Protein AF-A0A9C9W6S8-F1 (afdb_monomer_lite)

Structure (mmCIF, N/CA/C/O backbone):
data_AF-A0A9C9W6S8-F1
#
_entry.id   AF-A0A9C9W6S8-F1
#
loop_
_atom_site.group_PDB
_atom_site.id
_atom_site.type_symbol
_atom_site.label_atom_id
_atom_site.label_alt_id
_atom_site.label_comp_id
_atom_site.label_asym_id
_atom_site.label_entity_id
_atom_site.label_seq_id
_atom_site.pdbx_PDB_ins_code
_atom_site.Cartn_x
_atom_site.Cartn_y
_atom_site.Cartn_z
_atom_site.occupancy
_atom_site.B_iso_or_equiv
_atom_site.auth_seq_id
_atom_site.auth_comp_id
_atom_site.auth_asym_id
_atom_site.auth_atom_id
_atom_site.pdbx_PDB_model_num
ATOM 1 N N . ILE A 1 1 ? -11.203 -6.023 16.050 1.00 83.88 1 ILE A N 1
ATOM 2 C CA . ILE A 1 1 ? -10.697 -5.557 14.745 1.00 83.88 1 ILE A CA 1
ATOM 3 C C . ILE A 1 1 ? -11.911 -5.307 13.870 1.00 83.88 1 ILE A C 1
ATOM 5 O O . ILE A 1 1 ? -12.628 -6.257 13.581 1.00 83.88 1 ILE A O 1
ATOM 9 N N . THR A 1 2 ? -12.188 -4.051 13.548 1.00 97.88 2 THR A N 1
ATOM 10 C CA . THR A 1 2 ? -13.262 -3.635 12.641 1.00 97.88 2 THR A CA 1
ATOM 11 C C . THR A 1 2 ? -12.765 -3.610 11.195 1.00 97.88 2 THR A C 1
ATOM 13 O O . THR A 1 2 ? -11.559 -3.569 10.936 1.00 97.88 2 THR A O 1
ATOM 16 N N . ASP A 1 3 ? -13.686 -3.579 10.235 1.00 98.12 3 ASP A N 1
ATOM 17 C CA . ASP A 1 3 ? -13.330 -3.425 8.819 1.00 98.12 3 ASP A CA 1
ATOM 18 C C . ASP A 1 3 ? -12.605 -2.105 8.540 1.00 98.12 3 ASP A C 1
ATOM 20 O O . ASP A 1 3 ? -11.739 -2.035 7.669 1.00 98.12 3 ASP A O 1
ATOM 24 N N . GLU A 1 4 ? -12.923 -1.056 9.296 1.00 97.81 4 GLU A N 1
ATOM 25 C CA . GLU A 1 4 ? -12.229 0.227 9.213 1.00 97.81 4 GLU A CA 1
ATOM 26 C C . GLU A 1 4 ? -10.768 0.099 9.661 1.00 97.81 4 GLU A C 1
ATOM 28 O O . GLU A 1 4 ? -9.860 0.587 8.983 1.00 97.81 4 GLU A O 1
ATOM 33 N N . GLU A 1 5 ? -10.517 -0.623 10.755 1.00 97.50 5 GLU A N 1
ATOM 34 C CA . GLU A 1 5 ? -9.159 -0.912 11.215 1.00 97.50 5 GLU A CA 1
ATOM 35 C C . GLU A 1 5 ? -8.384 -1.737 10.180 1.00 97.50 5 GLU A C 1
ATOM 37 O O . GLU A 1 5 ? -7.224 -1.427 9.892 1.00 97.50 5 GLU A O 1
ATOM 42 N N . LEU A 1 6 ? -9.027 -2.738 9.565 1.00 97.94 6 LEU A N 1
ATOM 43 C CA . LEU A 1 6 ? -8.425 -3.527 8.487 1.00 97.94 6 LEU A CA 1
ATOM 44 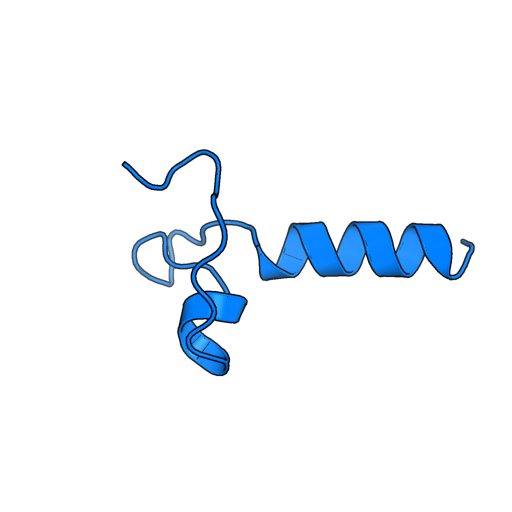C C . LEU A 1 6 ? -8.063 -2.654 7.286 1.00 97.94 6 LEU A C 1
ATOM 46 O O . LEU A 1 6 ? -6.926 -2.707 6.813 1.00 97.94 6 LEU A O 1
ATOM 50 N N . ARG A 1 7 ? -8.992 -1.813 6.816 1.00 97.06 7 ARG A N 1
ATOM 51 C CA . ARG A 1 7 ? -8.761 -0.887 5.695 1.00 97.06 7 ARG A CA 1
ATOM 52 C C . ARG A 1 7 ? -7.605 0.058 5.985 1.00 97.06 7 ARG A C 1
ATOM 54 O O . ARG A 1 7 ? -6.701 0.186 5.164 1.00 97.06 7 ARG A O 1
ATOM 61 N N . ARG A 1 8 ? -7.565 0.634 7.188 1.00 96.25 8 ARG A N 1
ATOM 62 C CA . ARG A 1 8 ? -6.478 1.522 7.613 1.00 96.25 8 ARG A CA 1
ATOM 63 C C . ARG A 1 8 ? -5.120 0.820 7.602 1.00 96.25 8 ARG A C 1
ATOM 65 O O . ARG A 1 8 ? -4.118 1.428 7.227 1.00 96.25 8 ARG A O 1
ATOM 72 N N . VAL A 1 9 ? -5.052 -0.441 8.028 1.00 96.38 9 VAL A N 1
ATOM 73 C CA . VAL A 1 9 ? -3.804 -1.218 7.987 1.00 96.38 9 VAL A CA 1
ATOM 74 C C . VAL A 1 9 ? -3.409 -1.536 6.545 1.00 96.38 9 VAL A C 1
ATOM 76 O O . VAL A 1 9 ? -2.246 -1.337 6.194 1.00 96.38 9 VAL A O 1
ATOM 79 N N . MET A 1 10 ? -4.352 -1.969 5.704 1.00 95.88 10 MET A N 1
ATOM 80 C CA . MET A 1 10 ? -4.097 -2.262 4.288 1.00 95.88 10 MET A CA 1
ATOM 81 C C . MET A 1 10 ? -3.563 -1.038 3.542 1.00 95.88 10 MET A C 1
ATOM 83 O O . MET A 1 10 ? -2.516 -1.132 2.899 1.00 95.88 10 MET A O 1
ATOM 87 N N . ASP A 1 11 ? -4.198 0.123 3.705 1.00 94.31 11 ASP A N 1
ATOM 88 C CA . ASP A 1 11 ? -3.749 1.372 3.084 1.00 94.31 11 ASP A CA 1
ATOM 89 C C . ASP A 1 11 ? -2.322 1.726 3.498 1.00 94.31 11 ASP A C 1
ATOM 91 O O . ASP A 1 11 ? -1.485 2.072 2.662 1.00 94.31 11 ASP A O 1
ATOM 95 N N . ARG A 1 12 ? -1.995 1.585 4.786 1.00 93.75 12 ARG A N 1
ATOM 96 C CA . ARG A 1 12 ? -0.637 1.847 5.275 1.00 93.75 12 ARG A CA 1
ATOM 97 C C . ARG A 1 12 ? 0.368 0.842 4.727 1.00 93.75 12 ARG A C 1
ATOM 99 O O . ARG A 1 12 ? 1.472 1.239 4.374 1.00 93.75 12 ARG A O 1
ATOM 106 N N . LEU A 1 13 ? 0.029 -0.445 4.665 1.00 94.69 13 LEU A N 1
ATOM 107 C CA . LEU A 1 13 ? 0.940 -1.486 4.182 1.00 94.69 13 LEU A CA 1
ATOM 108 C C . LEU A 1 13 ? 1.248 -1.347 2.689 1.00 94.69 13 LEU A C 1
ATOM 110 O O . LEU A 1 13 ? 2.403 -1.561 2.298 1.00 94.69 13 LEU A O 1
ATOM 114 N N . ASN A 1 14 ? 0.240 -0.976 1.898 1.00 94.94 14 ASN A N 1
ATOM 115 C CA . ASN A 1 14 ? 0.313 -0.880 0.442 1.00 94.94 14 ASN A CA 1
ATOM 116 C C . AS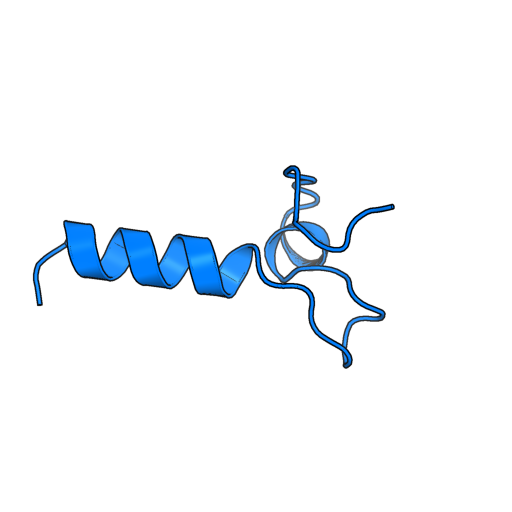N A 1 14 ? 0.910 0.444 -0.052 1.00 94.94 14 ASN A C 1
ATOM 118 O O . ASN A 1 14 ? 1.486 0.472 -1.137 1.00 94.94 14 ASN A O 1
ATOM 122 N N . ASN A 1 15 ? 0.861 1.503 0.764 1.00 93.88 15 ASN A N 1
ATOM 123 C CA . ASN A 1 15 ? 1.477 2.804 0.472 1.00 93.88 15 ASN A CA 1
ATOM 124 C C . ASN A 1 15 ? 2.802 3.036 1.219 1.00 93.88 15 ASN A C 1
ATOM 126 O O . ASN A 1 15 ? 3.323 4.148 1.239 1.00 93.88 15 ASN A O 1
ATOM 130 N N . ARG A 1 16 ? 3.379 2.005 1.852 1.00 93.44 16 ARG A N 1
ATOM 131 C CA . ARG A 1 16 ? 4.668 2.130 2.550 1.00 93.44 16 ARG A CA 1
ATOM 132 C C . ARG A 1 16 ? 5.844 1.826 1.616 1.00 93.44 16 ARG A C 1
ATOM 134 O O . ARG A 1 16 ? 5.924 0.692 1.135 1.00 93.44 16 ARG A O 1
ATOM 141 N N . PRO A 1 17 ? 6.808 2.752 1.460 1.00 94.00 17 PRO A N 1
ATOM 142 C CA . PRO A 1 17 ? 8.074 2.49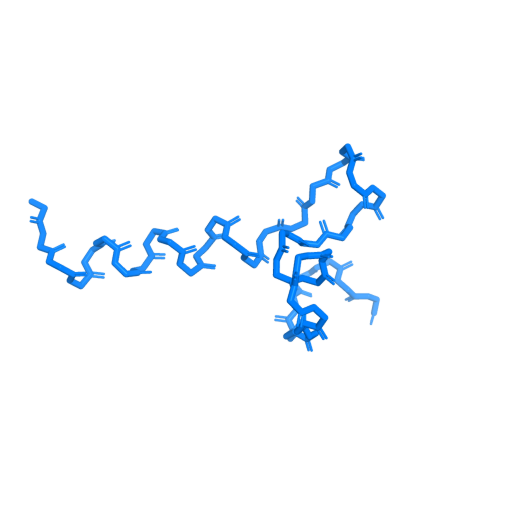9 0.773 1.00 94.00 17 PRO A CA 1
ATOM 143 C C . PRO A 1 17 ? 8.795 1.254 1.307 1.00 94.00 17 PRO A C 1
ATOM 145 O O . PRO A 1 17 ? 8.923 1.062 2.526 1.00 94.00 17 PRO A O 1
ATOM 148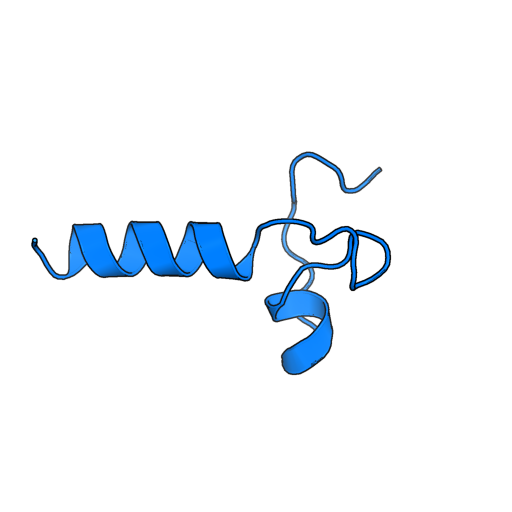 N N . ARG A 1 18 ? 9.267 0.386 0.403 1.00 93.81 18 ARG A N 1
ATOM 149 C CA . ARG A 1 18 ? 10.002 -0.841 0.751 1.00 93.81 18 ARG A CA 1
ATOM 150 C C . ARG A 1 18 ? 11.432 -0.783 0.221 1.00 93.81 18 ARG A C 1
ATOM 152 O O . ARG A 1 18 ? 11.652 -0.647 -0.977 1.00 93.81 18 ARG A O 1
ATOM 159 N N . LYS A 1 19 ? 12.419 -0.989 1.103 1.00 93.06 19 LYS A N 1
ATOM 160 C CA . LYS A 1 19 ? 13.847 -1.035 0.731 1.00 93.06 19 LYS A CA 1
ATOM 161 C C . LYS A 1 19 ? 14.134 -2.084 -0.354 1.00 93.06 19 LYS A C 1
ATOM 163 O O . LYS A 1 19 ? 14.908 -1.815 -1.262 1.00 93.06 19 LYS A O 1
ATOM 168 N N . CYS A 1 20 ? 13.475 -3.243 -0.293 1.00 95.31 20 CYS A N 1
ATOM 169 C CA . CYS A 1 20 ? 13.615 -4.302 -1.298 1.00 95.31 20 CYS A CA 1
ATOM 170 C C . CYS A 1 20 ? 13.031 -3.947 -2.677 1.00 95.31 20 CYS A C 1
ATOM 172 O O . CYS A 1 20 ? 13.361 -4.616 -3.647 1.00 95.31 20 CYS A O 1
ATOM 174 N N . LEU A 1 21 ? 12.199 -2.904 -2.773 1.00 91.25 21 LEU A N 1
ATOM 175 C CA . LEU A 1 21 ? 11.590 -2.423 -4.018 1.00 91.25 21 LEU A CA 1
ATOM 176 C C . LEU A 1 21 ? 12.215 -1.096 -4.486 1.00 91.25 21 LEU A C 1
ATOM 178 O O . LEU A 1 21 ? 11.573 -0.330 -5.200 1.00 91.25 21 LEU A O 1
ATOM 182 N N . GLY A 1 22 ? 13.432 -0.765 -4.036 1.00 92.19 22 GLY A N 1
ATOM 183 C CA . GLY A 1 22 ? 14.073 0.514 -4.371 1.00 92.19 22 GLY A CA 1
ATOM 184 C C . GLY A 1 22 ? 13.311 1.727 -3.828 1.00 92.19 22 GLY A C 1
ATOM 185 O O . GLY A 1 22 ? 13.234 2.749 -4.493 1.00 92.19 22 GLY A O 1
ATOM 186 N N . MET A 1 23 ? 12.704 1.587 -2.645 1.00 91.62 23 MET A N 1
ATOM 187 C CA . MET A 1 23 ? 11.806 2.565 -2.011 1.00 91.62 23 MET A CA 1
ATOM 188 C C . MET A 1 23 ? 10.469 2.803 -2.721 1.00 91.62 23 MET A C 1
ATOM 190 O O . MET A 1 23 ? 9.684 3.623 -2.252 1.00 91.62 23 MET A O 1
ATOM 194 N N . LYS A 1 24 ? 10.128 2.013 -3.744 1.00 92.31 24 LYS A N 1
ATOM 195 C CA . LYS A 1 24 ? 8.759 1.981 -4.267 1.00 92.31 24 LYS A CA 1
ATOM 196 C C . LYS A 1 24 ? 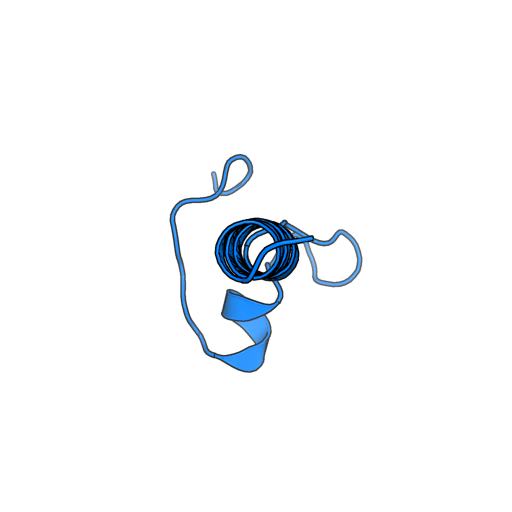7.793 1.324 -3.276 1.00 92.31 24 LYS A C 1
ATOM 198 O O . LYS A 1 24 ? 8.185 0.499 -2.438 1.00 92.31 24 LYS A O 1
ATOM 203 N N . THR A 1 25 ? 6.521 1.692 -3.356 1.00 95.12 25 THR A N 1
ATOM 204 C CA . THR A 1 25 ? 5.428 1.062 -2.610 1.00 95.12 25 THR A CA 1
ATOM 205 C C . THR A 1 25 ? 4.887 -0.160 -3.359 1.00 95.12 25 THR A C 1
ATOM 207 O O . THR A 1 25 ? 5.023 -0.244 -4.582 1.00 95.12 25 THR A O 1
ATOM 210 N N . PRO A 1 26 ? 4.240 -1.113 -2.662 1.00 96.06 26 PRO A N 1
ATOM 211 C CA . PRO A 1 26 ? 3.501 -2.184 -3.327 1.00 96.06 26 PRO A CA 1
ATOM 212 C C . PRO A 1 26 ? 2.508 -1.669 -4.381 1.00 96.06 26 PRO A C 1
ATOM 214 O O . PRO A 1 26 ? 2.475 -2.204 -5.484 1.00 96.06 26 PRO A O 1
ATOM 217 N N . ASN A 1 27 ? 1.765 -0.597 -4.088 1.00 95.75 27 ASN A N 1
ATOM 218 C CA . ASN A 1 27 ? 0.810 -0.011 -5.031 1.00 95.75 27 ASN A CA 1
ATOM 219 C C . ASN A 1 27 ? 1.469 0.530 -6.311 1.00 95.75 27 ASN A C 1
ATOM 221 O O . ASN A 1 27 ? 0.943 0.312 -7.403 1.00 95.75 27 ASN A O 1
ATOM 225 N N . GLN A 1 28 ? 2.645 1.152 -6.200 1.00 94.44 28 GLN A N 1
ATOM 226 C CA . GLN A 1 28 ? 3.412 1.614 -7.362 1.00 94.44 28 GLN A CA 1
ATOM 227 C C . GLN A 1 28 ? 3.898 0.445 -8.227 1.00 94.44 28 GLN A C 1
ATOM 229 O O . GLN A 1 28 ? 3.890 0.543 -9.450 1.00 94.44 28 GLN A O 1
ATOM 234 N N . VAL A 1 29 ? 4.324 -0.666 -7.613 1.00 95.38 29 VAL A N 1
ATOM 235 C CA . VAL A 1 29 ? 4.875 -1.819 -8.348 1.00 95.38 29 VAL A CA 1
ATOM 236 C C . VAL A 1 29 ? 3.784 -2.679 -8.985 1.00 95.38 29 VAL A C 1
ATOM 238 O O . VAL A 1 29 ? 3.929 -3.074 -10.137 1.00 95.38 29 VAL A O 1
ATOM 241 N N . PHE A 1 30 ? 2.707 -2.981 -8.257 1.00 95.44 30 PHE A N 1
ATOM 242 C CA . PHE A 1 30 ? 1.672 -3.906 -8.732 1.00 95.44 30 PHE A CA 1
ATOM 243 C C . PHE A 1 30 ? 0.564 -3.226 -9.534 1.00 95.44 30 PHE A C 1
ATOM 245 O O . PHE A 1 30 ? -0.015 -3.859 -10.412 1.00 95.44 30 PHE A O 1
ATOM 252 N N . PHE A 1 31 ? 0.267 -1.957 -9.242 1.00 95.12 31 PHE A N 1
ATOM 253 C CA . PHE A 1 31 ? -0.892 -1.260 -9.807 1.00 95.12 31 PHE A CA 1
ATOM 254 C C . PHE A 1 31 ? -0.538 0.058 -10.507 1.00 95.12 31 PHE A C 1
ATOM 256 O O . PHE A 1 31 ? -1.430 0.706 -11.046 1.00 95.12 31 PHE A O 1
ATOM 263 N N . GLY A 1 32 ? 0.734 0.480 -10.501 1.00 93.50 32 GLY A N 1
ATOM 264 C CA . GLY A 1 32 ? 1.159 1.752 -11.099 1.00 93.50 32 GLY A CA 1
ATOM 265 C C . GLY A 1 32 ? 0.550 2.991 -10.431 1.00 93.50 32 GLY A C 1
ATOM 266 O O . GLY A 1 32 ? 0.579 4.074 -11.007 1.00 93.50 32 GLY A O 1
ATOM 267 N N . ILE A 1 33 ? -0.020 2.841 -9.232 1.00 93.12 33 ILE A N 1
ATOM 268 C CA . ILE A 1 33 ? -0.620 3.939 -8.470 1.00 93.12 33 ILE A CA 1
ATOM 269 C C . ILE A 1 33 ? 0.513 4.694 -7.7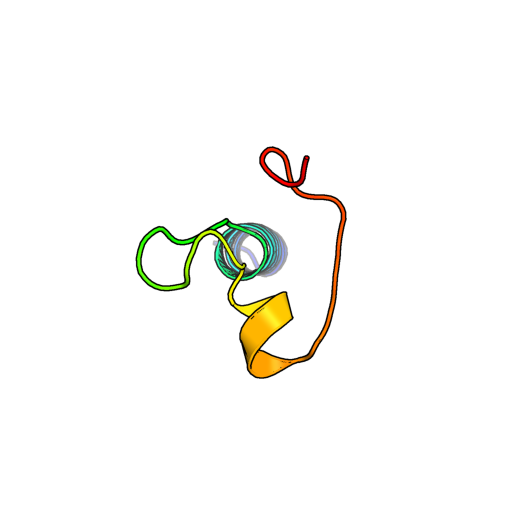80 1.00 93.12 33 ILE A C 1
ATOM 271 O O . ILE A 1 33 ? 1.275 4.084 -7.030 1.00 93.12 33 ILE A O 1
ATOM 275 N N . ASP A 1 34 ? 0.588 6.009 -7.987 1.00 87.75 34 ASP A N 1
ATOM 276 C CA . ASP A 1 34 ? 1.615 6.871 -7.393 1.00 87.75 34 ASP A CA 1
ATOM 277 C C . ASP A 1 34 ? 1.011 7.885 -6.403 1.00 87.75 34 ASP A C 1
ATOM 279 O O . ASP A 1 34 ? 0.801 9.053 -6.738 1.00 87.75 34 ASP A O 1
ATOM 283 N N . PRO A 1 35 ? 0.624 7.440 -5.193 1.00 82.50 35 PRO A N 1
ATOM 284 C CA . PRO A 1 35 ? 0.105 8.339 -4.180 1.00 82.50 35 PRO A CA 1
ATOM 285 C C . PRO A 1 35 ? 1.247 9.115 -3.509 1.00 82.50 35 PRO A C 1
ATOM 287 O O . PRO A 1 35 ? 2.367 8.610 -3.407 1.00 82.50 35 PRO A O 1
ATOM 290 N N . PRO A 1 36 ? 0.965 10.308 -2.960 1.00 81.44 36 PRO A N 1
ATOM 291 C CA . PRO A 1 36 ? 1.935 11.032 -2.154 1.00 81.44 36 PRO A CA 1
ATOM 292 C C . PRO A 1 36 ? 2.326 10.191 -0.933 1.00 81.44 36 PRO A C 1
ATOM 294 O O . PRO A 1 36 ? 1.490 9.835 -0.099 1.00 81.44 36 PRO A O 1
ATOM 297 N N . VAL A 1 37 ? 3.614 9.865 -0.828 1.00 80.31 37 VAL A N 1
ATOM 298 C CA . VAL A 1 37 ? 4.184 9.093 0.281 1.00 80.31 37 VAL A CA 1
ATOM 299 C C . VAL A 1 37 ? 5.310 9.867 0.940 1.00 80.31 37 VAL A C 1
ATOM 301 O O . VAL A 1 37 ? 6.039 10.597 0.284 1.00 80.31 37 VAL A O 1
ATOM 304 N N . ALA A 1 38 ? 5.490 9.668 2.245 1.00 68.81 38 ALA A N 1
ATOM 305 C CA . ALA A 1 38 ? 6.400 10.469 3.069 1.00 68.81 38 ALA A CA 1
ATOM 306 C C . ALA A 1 38 ? 7.884 10.456 2.639 1.00 68.81 38 ALA A C 1
ATOM 308 O O . ALA A 1 38 ? 8.650 11.277 3.126 1.00 68.81 38 ALA A O 1
ATOM 309 N N . LEU A 1 39 ? 8.300 9.506 1.792 1.00 66.69 39 LEU A N 1
ATOM 310 C CA . LEU A 1 39 ? 9.675 9.385 1.286 1.00 66.69 39 LEU A CA 1
ATOM 311 C C . LEU A 1 39 ? 9.767 9.511 -0.245 1.00 66.69 39 LEU A C 1
ATOM 313 O O . LEU A 1 39 ? 10.827 9.231 -0.801 1.00 66.69 39 LEU A O 1
ATOM 317 N N . ALA A 1 40 ? 8.676 9.871 -0.929 1.00 63.78 40 ALA A N 1
ATOM 318 C CA . ALA A 1 40 ? 8.770 10.340 -2.308 1.00 63.78 40 ALA A CA 1
ATOM 319 C C . ALA A 1 40 ? 9.308 11.777 -2.257 1.00 63.78 40 ALA A C 1
ATOM 321 O O . ALA A 1 40 ? 8.879 12.550 -1.404 1.00 63.78 40 ALA A O 1
ATOM 322 N N . SER A 1 41 ? 10.324 12.048 -3.078 1.00 59.19 41 SER A N 1
ATOM 323 C CA . SER A 1 41 ? 11.180 13.244 -3.056 1.00 59.19 41 SER A CA 1
ATOM 324 C C . SER A 1 41 ? 10.433 14.572 -3.098 1.00 59.19 41 SER A C 1
ATOM 326 O O . SER A 1 41 ? 9.419 14.650 -3.824 1.00 59.19 41 SER A O 1
#

pLDDT: mean 90.53, std 9.59, range [59.19, 98.12]

Foldseek 3Di:
DDVVVVVVVVVCQQQAQDVVVVRDGVCCVPPVDDDDDPPDD

Secondary structure (DSSP, 8-state):
--HHHHHHHHHHHHTS--GGGTT--HHHHHH------TT--

Radius of gyration: 10.98 Å; chains: 1; bounding box: 27×19×26 Å

Sequence (41 aa):
ITDEELRRVMDRLNNRPRKCLGMKTPNQVFFGIDPPVALAS